Protein AF-A0A7S4RC65-F1 (afdb_monomer_lite)

InterPro domains:
  IPR002048 EF-hand domain [PF13405] (72-98)
  IPR002048 EF-hand domain [PS50222] (68-103)
  IPR011992 EF-hand domain pair [SSF47473] (71-143)
  IPR018247 EF-Hand 1, calcium-binding site [PS00018] (81-93)

Secondary structure (DSSP, 8-state):
---SHHHHHHHHHHHT-TTHHHHHHHHHHHHHHHHHHHHHHHHHHHHHHHHHHHHHHHHHHHHHHHHHHHHHHHHHHHHH-SS-SSEE-HHHHHHHHHSHHHHHHHHHTT--TT-HHHHHHHHTTT---TT-EEHHHHHHHH--

Structure (mmCIF, N/CA/C/O backbone):
data_AF-A0A7S4RC65-F1
#
_entry.id   AF-A0A7S4RC65-F1
#
loop_
_atom_site.group_PDB
_atom_site.id
_atom_site.type_symbol
_atom_site.label_atom_id
_atom_site.label_alt_id
_atom_site.label_comp_id
_atom_site.label_asym_id
_atom_site.label_entity_id
_atom_site.label_seq_id
_atom_site.pdbx_PDB_ins_code
_atom_site.Cartn_x
_atom_site.Cartn_y
_atom_site.Cartn_z
_atom_site.occupancy
_atom_site.B_iso_or_equiv
_atom_site.auth_seq_id
_atom_site.auth_comp_id
_atom_site.auth_asym_id
_atom_site.auth_atom_id
_atom_site.pdbx_PDB_model_num
ATOM 1 N N . PHE A 1 1 ? 13.579 -4.948 -39.190 1.00 48.66 1 PHE A N 1
ATOM 2 C CA . PHE A 1 1 ? 13.754 -3.507 -39.467 1.00 48.66 1 PHE A CA 1
ATOM 3 C C . PHE A 1 1 ? 15.196 -3.076 -39.169 1.00 48.66 1 PHE A C 1
ATOM 5 O O . PHE A 1 1 ? 15.457 -2.406 -38.183 1.00 48.66 1 PHE A O 1
ATOM 12 N N . SER A 1 2 ? 16.168 -3.457 -40.002 1.00 56.56 2 SER A N 1
ATOM 13 C CA . SER A 1 2 ? 17.473 -2.779 -40.042 1.00 56.56 2 SER A CA 1
ATOM 14 C C . SER A 1 2 ? 17.327 -1.660 -41.071 1.00 56.56 2 SER A C 1
ATOM 16 O O . SER A 1 2 ? 17.311 -1.954 -42.262 1.00 56.56 2 SER A O 1
ATOM 18 N N . GLY A 1 3 ? 17.066 -0.428 -40.626 1.00 64.88 3 GLY A N 1
ATOM 19 C CA . GLY A 1 3 ? 16.582 0.698 -41.444 1.00 64.88 3 GLY A CA 1
ATOM 20 C C . GLY A 1 3 ? 17.500 1.161 -42.582 1.00 64.88 3 GLY A C 1
ATOM 21 O O . GLY A 1 3 ? 18.020 2.266 -42.531 1.00 64.88 3 GLY A O 1
ATOM 22 N N . GLY A 1 4 ? 17.734 0.324 -43.596 1.00 78.56 4 GLY A N 1
ATOM 23 C CA . GLY A 1 4 ? 18.455 0.628 -44.839 1.00 78.56 4 GLY A CA 1
ATOM 24 C C . GLY A 1 4 ? 19.942 0.972 -44.698 1.00 78.56 4 GLY A C 1
ATOM 25 O O . GLY A 1 4 ? 20.654 0.952 -45.698 1.00 78.56 4 GLY A O 1
ATOM 26 N N . TRP A 1 5 ? 20.430 1.239 -43.483 1.00 81.31 5 TRP A N 1
ATOM 27 C CA . TRP A 1 5 ? 21.792 1.693 -43.197 1.00 81.31 5 TRP A CA 1
ATOM 28 C C . TRP A 1 5 ? 22.910 0.821 -43.802 1.00 81.31 5 TRP A C 1
ATOM 30 O O . TRP A 1 5 ? 23.890 1.412 -44.257 1.00 81.31 5 TRP A O 1
ATOM 40 N N . PRO A 1 6 ? 22.788 -0.523 -43.932 1.00 83.75 6 PRO A N 1
ATOM 41 C CA . PRO A 1 6 ? 23.840 -1.326 -44.555 1.00 83.75 6 PRO A CA 1
ATOM 42 C C . PRO A 1 6 ? 24.043 -0.999 -46.038 1.00 83.75 6 PRO A C 1
ATOM 44 O O . PRO A 1 6 ? 25.155 -1.118 -46.536 1.00 83.75 6 PRO A O 1
ATOM 47 N N . ASN A 1 7 ? 22.997 -0.551 -46.742 1.00 83.69 7 ASN A N 1
ATOM 48 C CA . ASN A 1 7 ? 23.097 -0.183 -48.157 1.00 83.69 7 ASN A CA 1
ATOM 49 C C . ASN A 1 7 ? 23.876 1.128 -48.346 1.00 83.69 7 ASN A C 1
ATOM 51 O O . ASN A 1 7 ? 24.624 1.264 -49.311 1.00 83.69 7 ASN A O 1
ATOM 55 N N . TYR A 1 8 ? 23.733 2.070 -47.410 1.00 82.75 8 TYR A N 1
ATOM 56 C CA . TYR A 1 8 ? 24.483 3.328 -47.411 1.00 82.75 8 TYR A CA 1
ATOM 57 C C . TYR A 1 8 ? 25.926 3.123 -46.940 1.00 82.75 8 TYR A C 1
ATOM 59 O O . TYR A 1 8 ? 26.856 3.631 -47.561 1.00 82.75 8 TYR A O 1
ATOM 67 N N . ALA A 1 9 ? 26.120 2.326 -45.885 1.00 84.56 9 ALA A N 1
ATOM 68 C CA . ALA A 1 9 ? 27.444 2.008 -45.361 1.00 84.56 9 ALA A CA 1
ATOM 69 C C . ALA A 1 9 ? 28.288 1.227 -46.381 1.00 84.56 9 ALA A C 1
ATOM 71 O O . ALA A 1 9 ? 29.454 1.557 -46.575 1.00 84.56 9 ALA A O 1
ATOM 72 N N . ARG A 1 10 ? 27.698 0.245 -47.082 1.00 83.06 10 ARG A N 1
ATOM 73 C CA . ARG A 1 10 ? 28.402 -0.565 -48.089 1.00 83.06 10 ARG A CA 1
ATOM 74 C C . ARG A 1 10 ? 28.996 0.293 -49.207 1.00 83.06 10 ARG A C 1
ATOM 76 O O . ARG A 1 10 ? 30.176 0.154 -49.496 1.00 83.06 10 ARG A O 1
ATOM 83 N N . ARG A 1 11 ? 28.220 1.232 -49.759 1.00 83.62 11 ARG A N 1
ATOM 84 C CA . ARG A 1 11 ? 28.698 2.150 -50.807 1.00 83.62 11 ARG A CA 1
ATOM 85 C C . ARG A 1 11 ? 29.874 3.009 -50.347 1.00 83.62 11 ARG A C 1
ATOM 87 O O . ARG A 1 11 ? 30.864 3.094 -51.056 1.00 83.62 11 ARG A O 1
ATOM 94 N N . LEU A 1 12 ? 29.816 3.592 -49.146 1.00 82.50 12 LEU A N 1
ATOM 95 C CA . LEU A 1 12 ? 30.941 4.383 -48.621 1.00 82.50 12 LEU A CA 1
ATOM 96 C C . LEU A 1 12 ? 32.200 3.540 -48.369 1.00 82.50 12 LEU A C 1
ATOM 98 O O . LEU A 1 12 ? 33.315 4.014 -48.577 1.00 82.50 12 LEU A O 1
ATOM 102 N N . VAL A 1 13 ? 32.034 2.306 -47.897 1.00 86.75 13 VAL A N 1
ATOM 103 C CA . VAL A 1 13 ? 33.157 1.412 -47.584 1.00 86.75 13 VAL A CA 1
ATOM 104 C C . VAL A 1 13 ? 33.828 0.892 -48.858 1.00 86.75 13 VAL A C 1
ATOM 106 O O . VAL A 1 13 ? 35.055 0.825 -48.903 1.00 86.75 13 VAL A O 1
ATOM 109 N N . GLU A 1 14 ? 33.044 0.551 -49.882 1.00 85.38 14 GLU A N 1
ATOM 110 C CA . GLU A 1 14 ? 33.537 -0.010 -51.146 1.00 85.38 14 GLU A CA 1
ATOM 111 C C . GLU A 1 14 ? 34.042 1.067 -52.121 1.00 85.38 14 GLU A C 1
ATOM 1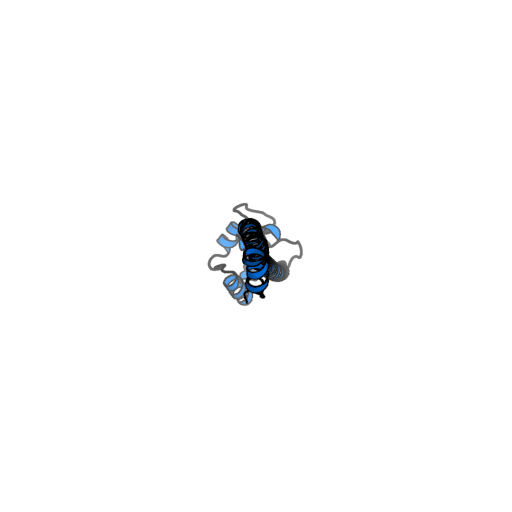13 O O . GLU A 1 14 ? 35.054 0.850 -52.782 1.00 85.38 14 GLU A O 1
ATOM 118 N N . GLU A 1 15 ? 33.379 2.228 -52.202 1.00 86.62 15 GLU A N 1
ATOM 119 C CA . GLU A 1 15 ? 33.693 3.267 -53.198 1.00 86.62 15 GLU A CA 1
ATOM 120 C C . GLU A 1 15 ? 34.649 4.360 -52.678 1.00 86.62 15 GLU A C 1
ATOM 122 O O . GLU A 1 15 ? 35.253 5.062 -53.488 1.00 86.62 15 GLU A O 1
ATOM 127 N N . VAL A 1 16 ? 34.813 4.524 -51.354 1.00 88.88 16 VAL A N 1
ATOM 128 C CA . VAL A 1 16 ? 35.644 5.602 -50.769 1.00 88.88 16 VAL A CA 1
ATOM 129 C C . VAL A 1 16 ? 36.837 5.063 -49.985 1.00 88.88 16 VAL A C 1
ATOM 131 O O . VAL A 1 16 ? 37.982 5.346 -50.334 1.00 88.88 16 VAL A O 1
ATOM 134 N N . SER A 1 17 ? 36.601 4.345 -48.882 1.00 88.94 17 SER A N 1
ATOM 135 C CA . SER A 1 17 ? 37.683 3.792 -48.059 1.00 88.94 17 SER A CA 1
ATOM 136 C C . SER A 1 17 ? 37.182 2.734 -47.065 1.00 88.94 17 SER A C 1
ATOM 138 O O . SER A 1 17 ? 36.228 2.997 -46.323 1.00 88.94 17 SER A O 1
ATOM 140 N N . PRO A 1 18 ? 37.883 1.593 -46.923 1.00 87.44 18 PRO A N 1
ATOM 141 C CA . PRO A 1 18 ? 37.550 0.562 -45.939 1.00 87.44 18 PRO A CA 1
ATOM 142 C C . PRO A 1 18 ? 37.537 1.042 -44.479 1.00 87.44 18 PRO A C 1
ATOM 144 O O . PRO A 1 18 ? 36.842 0.463 -43.643 1.00 87.44 18 PRO A O 1
ATOM 147 N N . TRP A 1 19 ? 38.260 2.121 -44.153 1.00 88.75 19 TRP A N 1
ATOM 148 C CA . TRP A 1 19 ? 38.336 2.675 -42.794 1.00 88.75 19 TRP A CA 1
ATOM 149 C C . TRP A 1 19 ? 36.985 3.162 -42.252 1.00 88.75 19 TRP A C 1
ATOM 151 O O . TRP A 1 19 ? 36.762 3.130 -41.040 1.00 88.75 19 TRP A O 1
ATOM 161 N N . PHE A 1 20 ? 36.043 3.530 -43.128 1.00 86.56 20 PHE A N 1
ATOM 162 C CA . PHE A 1 20 ? 34.684 3.896 -42.720 1.00 86.56 20 PHE A CA 1
ATOM 163 C C . PHE A 1 20 ? 33.914 2.731 -42.081 1.00 86.56 20 PHE A C 1
ATOM 165 O O . PHE A 1 20 ? 32.973 2.970 -41.325 1.00 86.56 20 PHE A O 1
ATOM 172 N N . CYS A 1 21 ? 34.332 1.479 -42.300 1.00 86.25 21 CYS A N 1
ATOM 173 C CA . CYS A 1 21 ? 33.731 0.312 -41.656 1.00 86.25 21 CYS A CA 1
ATOM 174 C C . CYS A 1 21 ? 33.812 0.411 -40.124 1.00 86.25 21 CYS A C 1
ATOM 176 O O . CYS A 1 21 ? 32.810 0.226 -39.437 1.00 86.25 21 CYS A O 1
ATOM 178 N N . ILE A 1 22 ? 34.976 0.802 -39.590 1.00 89.38 22 ILE A N 1
ATOM 179 C CA . ILE A 1 22 ? 35.188 0.952 -38.142 1.00 89.38 22 ILE A CA 1
ATOM 180 C C . ILE A 1 22 ? 34.259 2.029 -37.573 1.00 89.38 22 ILE A C 1
ATOM 182 O O . ILE A 1 22 ? 33.630 1.815 -36.537 1.00 89.38 22 ILE A O 1
ATOM 186 N N . PHE A 1 23 ? 34.122 3.158 -38.276 1.00 88.69 23 PHE A N 1
ATOM 187 C CA . PHE A 1 23 ? 33.214 4.238 -37.891 1.00 88.69 23 PHE A CA 1
ATOM 188 C C . PHE A 1 23 ? 31.757 3.759 -37.813 1.00 88.69 23 PHE A C 1
ATOM 190 O O . PHE A 1 23 ? 31.099 3.967 -36.794 1.00 88.69 23 PHE A O 1
ATOM 197 N N . PHE A 1 24 ? 31.259 3.072 -38.849 1.00 86.75 24 PHE A N 1
ATOM 198 C CA . PHE A 1 24 ? 29.882 2.573 -38.868 1.00 86.75 24 PHE A CA 1
ATOM 199 C C . PHE A 1 24 ? 29.635 1.485 -37.822 1.00 86.75 24 PHE A C 1
ATOM 201 O O . PHE A 1 24 ? 28.581 1.492 -37.192 1.00 86.75 24 PHE A O 1
ATOM 208 N N . VAL A 1 25 ? 30.592 0.585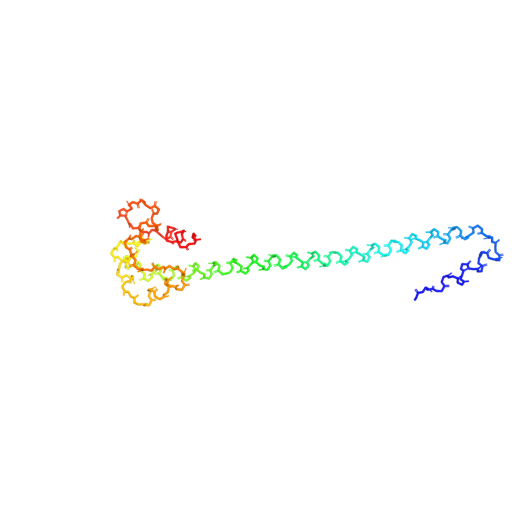 -37.584 1.00 89.88 25 VAL A N 1
ATOM 209 C CA . VAL A 1 25 ? 30.473 -0.444 -36.540 1.00 89.88 25 VAL A CA 1
ATOM 210 C C . VAL A 1 25 ? 30.372 0.193 -35.155 1.00 89.88 25 VAL A C 1
ATOM 212 O O . VAL A 1 25 ? 29.470 -0.158 -34.392 1.00 89.88 25 VAL A O 1
ATOM 215 N N . LEU A 1 26 ? 31.239 1.159 -34.838 1.00 93.12 26 LEU A N 1
ATOM 216 C CA . LEU A 1 26 ? 31.176 1.895 -33.572 1.00 93.12 26 LEU A CA 1
ATOM 217 C C . LEU A 1 26 ? 29.856 2.652 -33.430 1.00 93.12 26 LEU A C 1
ATOM 219 O O . LEU A 1 26 ? 29.179 2.516 -32.413 1.00 93.12 26 LEU A O 1
ATOM 223 N N . TYR A 1 27 ? 29.465 3.398 -34.464 1.00 90.06 27 TYR A N 1
ATOM 224 C CA . TYR A 1 27 ? 28.217 4.153 -34.484 1.00 90.06 27 TYR A CA 1
ATOM 225 C C . TYR A 1 27 ? 27.002 3.251 -34.243 1.00 90.06 27 TYR A C 1
ATOM 227 O O . TYR A 1 27 ? 26.216 3.501 -33.332 1.00 90.06 27 TYR A O 1
ATOM 235 N N . VAL A 1 28 ? 26.866 2.166 -35.010 1.00 90.25 28 VAL A N 1
ATOM 236 C CA . VAL A 1 28 ? 25.725 1.248 -34.906 1.00 90.25 28 VAL A CA 1
ATOM 237 C C . VAL A 1 28 ? 25.697 0.564 -33.545 1.00 90.25 28 VAL A C 1
ATOM 239 O O . VAL A 1 28 ? 24.636 0.484 -32.930 1.00 90.25 28 VAL A O 1
ATOM 242 N N . THR A 1 29 ? 26.849 0.117 -33.042 1.00 92.00 29 THR A N 1
ATOM 243 C CA . THR A 1 29 ? 26.929 -0.539 -31.731 1.00 92.00 29 THR A CA 1
ATOM 244 C C . THR A 1 29 ? 26.515 0.419 -30.619 1.00 92.00 29 THR A C 1
ATOM 246 O O . THR A 1 29 ? 25.686 0.060 -29.786 1.00 92.00 29 THR A O 1
ATOM 249 N N . LEU A 1 30 ? 27.022 1.655 -30.630 1.00 93.94 30 LEU A N 1
ATOM 250 C CA . LEU A 1 30 ? 26.679 2.667 -29.629 1.00 93.94 30 LEU A CA 1
ATOM 251 C C . LEU A 1 30 ? 25.208 3.080 -29.697 1.00 93.94 30 LEU A C 1
ATOM 253 O O . LEU A 1 30 ? 24.562 3.188 -28.655 1.00 93.94 30 LEU A O 1
ATOM 257 N N . VAL A 1 31 ? 24.663 3.282 -30.900 1.00 92.44 31 VAL A N 1
ATOM 258 C CA . VAL A 1 31 ? 23.258 3.671 -31.084 1.00 92.44 31 VAL A CA 1
ATOM 259 C C . VAL A 1 31 ? 22.325 2.545 -30.654 1.00 92.44 31 VAL A C 1
ATOM 261 O O . VAL A 1 31 ? 21.415 2.789 -29.867 1.00 92.44 31 VAL A O 1
ATOM 264 N N . ILE A 1 32 ? 22.559 1.308 -31.102 1.00 91.88 32 ILE A N 1
ATOM 265 C CA . ILE A 1 32 ? 21.721 0.164 -30.718 1.00 91.88 32 ILE A CA 1
ATOM 266 C C . ILE A 1 32 ? 21.821 -0.086 -29.213 1.00 91.88 32 ILE A C 1
ATOM 268 O O . ILE A 1 32 ? 20.793 -0.240 -28.559 1.00 91.88 32 ILE A O 1
ATOM 272 N N . PHE A 1 33 ? 23.031 -0.078 -28.646 1.00 93.19 33 PHE A N 1
ATOM 273 C CA . PHE A 1 33 ? 23.220 -0.260 -27.208 1.00 93.19 33 PHE A CA 1
ATOM 274 C C . PHE A 1 33 ? 22.481 0.814 -26.403 1.00 93.19 33 PHE A C 1
ATOM 276 O O . PHE A 1 33 ? 21.742 0.485 -25.476 1.00 93.19 33 PHE A O 1
ATOM 283 N N . THR A 1 34 ? 22.621 2.085 -26.789 1.00 95.62 34 THR A N 1
ATOM 284 C CA . THR A 1 34 ? 21.925 3.206 -26.140 1.00 95.62 34 THR A CA 1
ATOM 285 C C . THR A 1 34 ? 20.408 3.063 -26.251 1.00 95.62 34 THR A C 1
ATOM 287 O O . THR A 1 34 ? 19.714 3.180 -25.244 1.00 95.62 34 THR A O 1
ATOM 290 N N . LEU A 1 35 ? 19.880 2.745 -27.437 1.00 94.94 35 LEU A N 1
ATOM 291 C CA . LEU A 1 35 ? 18.440 2.562 -27.640 1.00 94.94 35 LEU A CA 1
ATOM 292 C C . LEU A 1 35 ? 17.883 1.415 -26.790 1.00 94.94 35 LEU A C 1
ATOM 294 O O . LEU A 1 35 ? 16.872 1.597 -26.115 1.00 94.94 35 LEU A O 1
ATOM 298 N N . VAL A 1 36 ? 18.557 0.262 -26.760 1.00 94.56 36 VAL A N 1
ATOM 299 C CA . VAL A 1 36 ? 18.142 -0.882 -25.931 1.00 94.56 36 VAL A CA 1
ATOM 300 C C . VAL A 1 36 ? 18.161 -0.514 -24.448 1.00 94.56 36 VAL A C 1
ATOM 302 O O . VAL A 1 36 ? 17.223 -0.848 -23.728 1.00 94.56 36 VAL A O 1
ATOM 305 N N . ARG A 1 37 ? 19.186 0.211 -23.982 1.00 95.06 37 ARG A N 1
ATOM 306 C CA . ARG A 1 37 ? 19.275 0.667 -22.586 1.00 95.06 37 ARG A CA 1
ATOM 307 C C . ARG A 1 37 ? 18.153 1.630 -22.212 1.00 95.06 37 ARG A C 1
ATOM 309 O O . ARG A 1 37 ? 17.600 1.486 -21.127 1.00 95.06 37 ARG A O 1
ATOM 316 N N . ILE A 1 38 ? 17.800 2.565 -23.094 1.00 95.94 38 ILE A N 1
ATOM 317 C CA . ILE A 1 38 ? 16.683 3.495 -22.874 1.00 95.94 38 ILE A CA 1
ATOM 318 C C . ILE A 1 38 ? 15.363 2.726 -22.780 1.00 95.94 38 ILE A C 1
ATOM 320 O O . ILE A 1 38 ? 14.607 2.931 -21.835 1.00 95.94 38 ILE A O 1
ATOM 324 N N . ILE A 1 39 ? 15.109 1.810 -23.718 1.00 95.50 39 ILE A N 1
ATOM 325 C CA . ILE A 1 39 ? 13.892 0.988 -23.718 1.00 95.50 39 ILE A CA 1
ATOM 326 C C . ILE A 1 39 ? 13.814 0.154 -22.434 1.00 95.50 39 ILE A C 1
ATOM 328 O O . ILE A 1 39 ? 12.795 0.162 -21.752 1.00 95.50 39 ILE A O 1
ATOM 332 N N . TYR A 1 40 ? 14.905 -0.515 -22.059 1.00 95.75 40 TYR A N 1
ATOM 333 C CA . TYR A 1 40 ? 14.978 -1.302 -20.828 1.00 95.75 40 TYR A CA 1
ATOM 334 C C . TYR A 1 40 ? 14.716 -0.451 -19.577 1.00 95.75 40 TYR A C 1
ATOM 336 O O . TYR A 1 40 ? 13.959 -0.861 -18.701 1.00 95.75 40 TYR A O 1
ATOM 344 N N . ALA A 1 41 ? 15.288 0.755 -19.509 1.00 94.62 41 ALA A N 1
ATOM 345 C CA . ALA A 1 41 ? 15.058 1.679 -18.403 1.00 94.62 41 ALA A CA 1
ATOM 346 C C . ALA A 1 41 ? 13.587 2.122 -18.301 1.00 94.62 41 ALA A C 1
ATOM 348 O O . ALA A 1 41 ? 13.067 2.214 -17.190 1.00 94.62 41 ALA A O 1
ATOM 349 N N . LEU A 1 42 ? 12.907 2.350 -19.432 1.00 94.25 42 LEU A N 1
ATOM 350 C CA . LEU A 1 42 ? 11.471 2.652 -19.453 1.00 94.25 42 LEU A CA 1
ATOM 351 C C . LEU A 1 42 ? 10.647 1.478 -18.915 1.00 94.25 42 LEU A C 1
ATOM 353 O O . LEU A 1 42 ? 9.841 1.673 -18.012 1.00 94.25 42 LEU A O 1
ATOM 357 N N . PHE A 1 43 ? 10.919 0.254 -19.372 1.00 94.69 43 PHE A N 1
ATOM 358 C CA . PHE A 1 43 ? 10.218 -0.933 -18.873 1.00 94.69 43 PHE A CA 1
ATOM 359 C C . PHE A 1 43 ? 10.421 -1.158 -17.373 1.00 94.69 43 PHE A C 1
ATOM 361 O O . PHE A 1 43 ? 9.467 -1.480 -16.665 1.00 94.69 43 PHE A O 1
ATOM 368 N N . ILE A 1 44 ? 11.643 -0.971 -16.865 1.00 94.44 44 ILE A N 1
ATOM 369 C CA . ILE A 1 44 ? 11.904 -1.068 -15.423 1.00 94.44 44 ILE A CA 1
ATOM 370 C C . ILE A 1 44 ? 11.140 0.006 -14.667 1.00 94.44 44 ILE A C 1
ATOM 372 O O . ILE A 1 44 ? 10.556 -0.297 -13.632 1.00 94.44 44 ILE A O 1
ATOM 376 N N . ARG A 1 45 ? 11.148 1.249 -15.158 1.00 90.75 45 ARG A N 1
ATOM 377 C CA . ARG A 1 45 ? 10.426 2.347 -14.517 1.00 90.75 45 ARG A CA 1
ATOM 378 C C . ARG A 1 45 ? 8.940 2.021 -14.403 1.00 90.75 45 ARG A C 1
ATOM 380 O O . ARG A 1 45 ? 8.399 2.150 -13.310 1.00 90.75 45 ARG A O 1
ATOM 387 N N . ASP A 1 46 ? 8.319 1.559 -15.483 1.00 90.00 46 ASP A N 1
ATOM 388 C CA . ASP A 1 46 ? 6.899 1.198 -15.493 1.00 90.00 46 ASP A CA 1
ATOM 389 C C . ASP A 1 46 ? 6.618 0.022 -14.546 1.00 90.00 46 ASP A C 1
ATOM 391 O O . ASP A 1 46 ? 5.672 0.065 -13.763 1.00 90.00 46 ASP A O 1
ATOM 395 N N . THR A 1 47 ? 7.490 -0.992 -14.541 1.00 90.50 47 THR A N 1
ATOM 396 C CA . THR A 1 47 ? 7.380 -2.152 -13.636 1.00 90.50 47 THR A CA 1
ATOM 397 C C . THR A 1 47 ? 7.504 -1.741 -12.166 1.00 90.50 47 THR A C 1
ATOM 399 O O . THR A 1 47 ? 6.725 -2.185 -11.327 1.00 90.50 47 THR A O 1
ATOM 402 N N . MET A 1 48 ? 8.465 -0.874 -11.838 1.00 89.31 48 MET A N 1
ATOM 403 C CA . MET A 1 48 ? 8.658 -0.357 -10.481 1.00 89.31 48 MET A CA 1
ATOM 404 C C . MET A 1 48 ? 7.508 0.554 -10.052 1.00 89.31 48 MET A C 1
ATOM 406 O O . MET A 1 48 ? 7.095 0.502 -8.899 1.00 89.31 48 MET A O 1
ATOM 410 N N . GLN A 1 49 ? 6.965 1.362 -10.966 1.00 90.00 49 GLN A N 1
ATOM 411 C CA . GLN A 1 49 ? 5.816 2.218 -10.684 1.00 90.00 49 GLN A CA 1
ATOM 412 C C . GLN A 1 49 ? 4.548 1.398 -10.427 1.00 90.00 49 GLN A C 1
ATOM 414 O O . GLN A 1 49 ? 3.814 1.716 -9.495 1.00 90.00 49 GLN A O 1
ATOM 419 N N . ALA A 1 50 ? 4.307 0.336 -11.201 1.00 85.50 50 ALA A N 1
ATOM 420 C CA . ALA A 1 50 ? 3.206 -0.590 -10.947 1.00 85.50 50 ALA A CA 1
ATOM 421 C C . ALA A 1 50 ? 3.351 -1.256 -9.568 1.00 85.50 50 ALA A C 1
ATOM 423 O O . ALA A 1 50 ? 2.440 -1.169 -8.753 1.00 85.50 50 ALA A O 1
ATOM 424 N N . ALA A 1 51 ? 4.536 -1.794 -9.255 1.00 82.44 51 ALA A N 1
ATOM 425 C CA . ALA A 1 51 ? 4.802 -2.403 -7.951 1.00 82.44 51 ALA A CA 1
ATOM 426 C C . ALA A 1 51 ? 4.648 -1.412 -6.777 1.00 82.44 51 ALA A C 1
ATOM 428 O O . ALA A 1 51 ? 4.158 -1.779 -5.710 1.00 82.44 51 ALA A O 1
ATOM 429 N N . ALA A 1 52 ? 5.049 -0.149 -6.961 1.00 84.56 52 ALA A N 1
ATOM 430 C CA . ALA A 1 52 ? 4.863 0.896 -5.956 1.00 84.56 52 ALA A CA 1
ATOM 431 C C . ALA A 1 52 ? 3.380 1.250 -5.758 1.00 84.56 52 ALA A C 1
ATOM 433 O O . ALA A 1 52 ? 2.949 1.443 -4.622 1.00 84.56 52 ALA A O 1
ATOM 434 N N . CYS A 1 53 ? 2.602 1.302 -6.843 1.00 86.12 53 CYS A N 1
ATOM 435 C CA . CYS A 1 53 ? 1.164 1.551 -6.784 1.00 86.12 53 CYS A CA 1
ATOM 436 C C . CYS A 1 53 ? 0.433 0.426 -6.040 1.00 86.12 53 CYS A C 1
ATOM 438 O O . CYS A 1 53 ? -0.397 0.720 -5.183 1.00 86.12 53 CYS A O 1
ATOM 440 N N . ASP A 1 54 ? 0.798 -0.834 -6.292 1.00 86.19 54 ASP A N 1
ATOM 441 C CA . ASP A 1 54 ? 0.237 -1.990 -5.585 1.00 86.19 54 ASP A CA 1
ATOM 442 C C . ASP A 1 54 ? 0.530 -1.919 -4.077 1.00 86.19 54 ASP A C 1
ATOM 444 O O . ASP A 1 54 ? -0.356 -2.134 -3.249 1.00 86.19 54 ASP A O 1
ATOM 448 N N . ALA A 1 55 ? 1.761 -1.553 -3.701 1.00 84.00 55 ALA A N 1
ATOM 449 C CA . ALA A 1 55 ? 2.138 -1.383 -2.299 1.00 84.00 55 ALA A CA 1
ATOM 450 C C . ALA A 1 55 ? 1.350 -0.250 -1.616 1.00 84.00 55 ALA A C 1
ATOM 452 O O . ALA A 1 55 ? 0.869 -0.415 -0.494 1.00 84.00 55 ALA A O 1
ATOM 453 N N . GLU A 1 56 ? 1.182 0.892 -2.288 1.00 86.94 56 GLU A N 1
ATOM 454 C CA . GLU A 1 56 ? 0.393 2.013 -1.769 1.00 86.94 56 GLU A CA 1
ATOM 455 C C . GLU A 1 56 ? -1.095 1.651 -1.651 1.00 86.94 56 GLU A C 1
ATOM 457 O O . GLU A 1 56 ? -1.743 1.984 -0.653 1.00 86.94 56 GLU A O 1
ATOM 462 N N . GLN A 1 57 ? -1.632 0.923 -2.633 1.00 85.31 57 GLN A N 1
ATOM 463 C CA . GLN A 1 57 ? -3.011 0.452 -2.614 1.00 85.31 57 GLN A CA 1
ATOM 464 C C . GLN A 1 57 ? -3.254 -0.492 -1.433 1.00 85.31 57 GLN A C 1
ATOM 466 O O . GLN A 1 57 ? -4.219 -0.286 -0.699 1.00 85.31 57 GLN A O 1
ATOM 471 N N . LEU A 1 58 ? -2.354 -1.447 -1.179 1.00 87.19 58 LEU A N 1
ATOM 472 C CA . LEU A 1 58 ? -2.451 -2.350 -0.028 1.00 87.19 58 LEU A CA 1
ATOM 473 C C . LEU A 1 58 ? -2.440 -1.596 1.309 1.00 87.19 58 LEU A C 1
ATOM 475 O O . LEU A 1 58 ? -3.255 -1.881 2.189 1.00 87.19 58 LEU A O 1
ATOM 479 N N . VAL A 1 59 ? -1.558 -0.602 1.469 1.00 89.06 59 VAL A N 1
ATOM 480 C CA . VAL A 1 59 ? -1.525 0.238 2.681 1.00 89.06 59 VAL A CA 1
ATOM 481 C C . VAL A 1 59 ? -2.839 1.005 2.843 1.00 89.06 59 VAL A C 1
ATOM 483 O O . VAL A 1 59 ? -3.385 1.082 3.946 1.00 89.06 59 VAL A O 1
ATOM 486 N N . ARG A 1 60 ? -3.381 1.553 1.751 1.00 86.62 60 ARG A N 1
ATOM 487 C CA . ARG A 1 60 ? -4.644 2.296 1.768 1.00 86.62 60 ARG A CA 1
ATOM 488 C C . ARG A 1 60 ? -5.842 1.404 2.085 1.00 86.62 60 ARG A C 1
ATOM 490 O O . ARG A 1 60 ? -6.715 1.824 2.842 1.00 86.62 60 ARG A O 1
ATOM 497 N N . GLU A 1 61 ? -5.888 0.198 1.531 1.00 88.06 61 GLU A N 1
ATOM 498 C CA . GLU A 1 61 ? -6.913 -0.804 1.831 1.00 88.06 61 GLU A CA 1
ATOM 499 C C . GLU A 1 61 ? -6.882 -1.176 3.313 1.00 88.06 61 GLU A C 1
ATOM 501 O O . GLU A 1 61 ? -7.905 -1.051 3.985 1.00 88.06 61 GLU A O 1
ATOM 506 N N . LYS A 1 62 ? -5.700 -1.483 3.863 1.00 84.12 62 LYS A N 1
ATOM 507 C CA . LYS A 1 62 ? -5.538 -1.762 5.298 1.00 84.12 62 LYS A CA 1
ATOM 508 C C . LYS A 1 62 ? -5.962 -0.587 6.174 1.00 84.12 62 LYS A C 1
ATOM 510 O O . LYS A 1 62 ? -6.715 -0.774 7.123 1.00 84.12 62 LYS A O 1
ATOM 515 N N . ALA A 1 63 ? -5.563 0.636 5.829 1.00 84.62 63 ALA A N 1
ATOM 516 C CA . ALA A 1 63 ? -5.976 1.827 6.569 1.00 84.62 63 ALA A CA 1
ATOM 517 C C . ALA A 1 63 ? -7.500 2.050 6.527 1.00 84.62 63 ALA A C 1
ATOM 519 O O . ALA A 1 63 ? -8.084 2.509 7.511 1.00 84.62 63 ALA A O 1
ATOM 520 N N . ASN A 1 64 ? -8.158 1.736 5.408 1.00 87.12 64 ASN A N 1
ATOM 521 C CA . ASN A 1 64 ? -9.612 1.824 5.284 1.00 87.12 64 ASN A CA 1
ATOM 522 C C . ASN A 1 64 ? -10.323 0.728 6.089 1.00 87.12 64 ASN A C 1
ATOM 524 O O . ASN A 1 64 ? -11.316 1.033 6.749 1.00 87.12 64 ASN A O 1
ATOM 528 N N . GLU A 1 65 ? -9.811 -0.507 6.077 1.00 84.81 65 GLU A N 1
ATOM 529 C CA . GLU A 1 65 ? -10.301 -1.606 6.920 1.00 84.81 65 GLU A CA 1
ATOM 530 C C . GLU A 1 65 ? -10.224 -1.226 8.402 1.00 84.81 65 GLU A C 1
ATOM 532 O O . GLU A 1 65 ? -11.236 -1.292 9.101 1.00 84.81 65 GLU A O 1
ATOM 537 N N . THR A 1 66 ? -9.068 -0.734 8.864 1.00 81.69 66 THR A N 1
ATOM 538 C CA . THR A 1 66 ? -8.895 -0.277 10.249 1.00 81.69 66 THR A CA 1
ATOM 539 C C 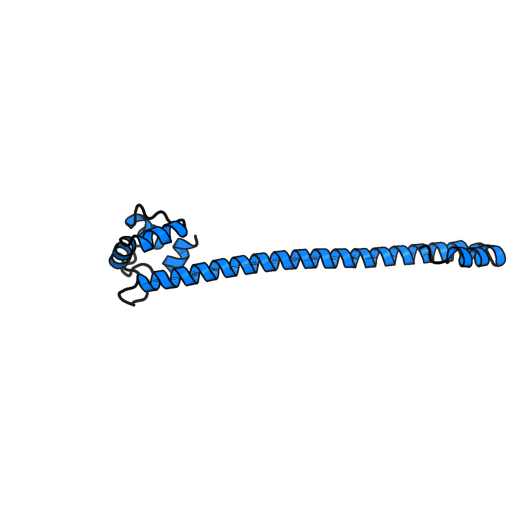. THR A 1 66 ? -9.854 0.862 10.579 1.00 81.69 66 THR A C 1
ATOM 541 O O . THR A 1 66 ? -10.531 0.799 11.596 1.00 81.69 66 THR A O 1
ATOM 544 N N . LYS A 1 67 ? -10.000 1.875 9.712 1.00 85.56 67 LYS A N 1
ATOM 545 C CA . LYS A 1 67 ? -10.952 2.979 9.942 1.00 85.56 67 LYS A CA 1
ATOM 546 C C . LYS A 1 67 ? -12.401 2.504 10.025 1.00 85.56 67 LYS A C 1
ATOM 548 O O . LYS A 1 67 ? -13.143 2.982 10.881 1.00 85.56 67 LYS A O 1
ATOM 553 N N . ALA A 1 68 ? -12.812 1.587 9.150 1.00 84.75 68 ALA A N 1
ATOM 554 C CA . ALA A 1 68 ? -14.157 1.022 9.172 1.00 84.75 68 ALA A CA 1
ATOM 555 C C . ALA A 1 68 ? -14.400 0.220 10.458 1.00 84.75 68 ALA A C 1
ATOM 557 O O . ALA A 1 68 ? -15.467 0.339 11.060 1.00 84.75 68 ALA A O 1
ATOM 558 N N . LEU A 1 69 ? -13.396 -0.540 10.906 1.00 82.12 69 LEU A N 1
ATOM 559 C CA . LEU A 1 69 ? -13.413 -1.259 12.175 1.00 82.12 69 LEU A CA 1
ATOM 560 C C . LEU A 1 69 ? -13.523 -0.297 13.365 1.00 82.12 69 LEU A C 1
ATOM 562 O O . LEU A 1 69 ? -14.413 -0.456 14.192 1.00 82.12 69 LEU A O 1
ATOM 566 N N . THR A 1 70 ? -12.686 0.743 13.426 1.00 82.94 70 THR A N 1
ATOM 567 C CA . THR A 1 70 ? -12.723 1.752 14.496 1.00 82.94 70 THR A CA 1
ATOM 568 C C . THR A 1 70 ? -14.060 2.486 14.537 1.00 82.94 70 THR A C 1
ATOM 570 O O . THR A 1 70 ? -14.601 2.702 15.615 1.00 82.94 70 THR A O 1
ATOM 573 N N . GLY A 1 71 ? -14.619 2.855 13.379 1.00 84.31 71 GLY A N 1
ATOM 574 C CA . GLY A 1 71 ? -15.924 3.519 13.308 1.00 84.31 71 GLY A CA 1
ATOM 575 C C . GLY A 1 71 ? -17.043 2.643 13.867 1.00 84.31 71 GLY A C 1
ATOM 576 O O . GLY A 1 71 ? -17.839 3.092 14.684 1.00 84.31 71 GLY A O 1
ATOM 577 N N . ARG A 1 72 ? -17.034 1.362 13.504 1.00 81.62 72 ARG A N 1
ATOM 578 C CA . ARG A 1 72 ? -17.940 0.358 14.058 1.00 81.62 72 ARG A CA 1
ATOM 579 C C . ARG A 1 72 ? -17.763 0.210 15.573 1.00 81.62 72 ARG A C 1
ATOM 581 O O . ARG A 1 72 ? -18.746 0.253 16.306 1.00 81.62 72 ARG A O 1
ATOM 588 N N . LEU A 1 73 ? -16.527 0.051 16.055 1.00 81.19 73 LEU A N 1
ATOM 589 C CA . LEU A 1 73 ? -16.236 -0.063 17.491 1.00 81.19 73 LEU A CA 1
ATOM 590 C C . LEU A 1 73 ? -16.723 1.167 18.262 1.00 81.19 73 LEU A C 1
ATOM 592 O O . LEU A 1 73 ? -17.220 1.036 19.374 1.00 81.19 73 LEU A O 1
ATOM 596 N N . ARG A 1 74 ? -16.629 2.354 17.654 1.00 85.00 74 ARG A N 1
ATOM 597 C CA . ARG A 1 74 ? -17.093 3.616 18.237 1.00 85.00 74 ARG A CA 1
ATOM 598 C C . ARG A 1 74 ? -18.604 3.643 18.414 1.00 85.00 74 ARG A C 1
ATOM 600 O O . ARG A 1 74 ? -19.078 4.151 19.425 1.00 85.00 74 ARG A O 1
ATOM 607 N N . GLU A 1 75 ? -19.349 3.117 17.446 1.00 83.88 75 GLU A N 1
ATOM 608 C CA . GLU A 1 75 ? -20.803 2.981 17.552 1.00 83.88 75 GLU A CA 1
ATOM 609 C C . GLU A 1 75 ? -21.183 2.033 18.690 1.00 83.88 75 GLU A C 1
ATOM 611 O O . GLU A 1 75 ? -22.032 2.392 19.500 1.00 83.88 75 GLU A O 1
ATOM 616 N N . LEU A 1 76 ? -20.503 0.887 18.807 1.00 79.88 76 LEU A N 1
ATOM 617 C CA . LEU A 1 76 ? -20.756 -0.069 19.886 1.00 79.88 76 LEU A CA 1
ATOM 618 C C . LEU A 1 76 ? -20.405 0.508 21.257 1.00 79.88 76 LEU A C 1
ATOM 620 O O . LEU A 1 76 ? -21.199 0.390 22.182 1.00 79.88 76 LEU A O 1
ATOM 624 N N . PHE A 1 77 ? -19.255 1.173 21.381 1.00 82.94 77 PHE A N 1
ATOM 625 C CA . PHE A 1 77 ? -18.854 1.827 22.627 1.00 82.94 77 PHE A CA 1
ATOM 626 C C . PHE A 1 77 ? -19.896 2.862 23.064 1.00 82.94 77 PHE A C 1
ATOM 628 O O . PHE A 1 77 ? -20.248 2.929 24.232 1.00 82.94 77 PHE A O 1
ATOM 635 N N . ARG A 1 78 ? -20.456 3.623 22.115 1.00 84.06 78 ARG A N 1
ATOM 636 C CA . ARG A 1 78 ? -21.517 4.600 22.398 1.00 84.06 78 ARG A CA 1
ATOM 637 C C . ARG A 1 78 ? -22.869 3.959 22.725 1.00 84.06 78 ARG A C 1
ATOM 639 O O . ARG A 1 78 ? -23.691 4.598 23.365 1.00 84.06 78 ARG A O 1
ATOM 646 N N . GLU A 1 79 ? -23.145 2.759 22.219 1.00 81.69 79 GLU A N 1
ATOM 647 C CA . GLU A 1 79 ? -24.346 1.988 22.577 1.00 81.69 79 GLU A CA 1
ATOM 648 C C . GLU A 1 79 ? -24.197 1.345 23.969 1.00 81.69 79 GLU A C 1
ATOM 650 O O . GLU A 1 79 ? -25.199 1.130 24.642 1.00 81.69 79 GLU A O 1
ATOM 655 N N . ALA A 1 80 ? -22.961 1.079 24.403 1.00 81.31 80 ALA A N 1
ATOM 656 C CA . ALA A 1 80 ? -22.626 0.502 25.704 1.00 81.31 80 ALA A CA 1
ATOM 657 C C . ALA A 1 80 ? -22.545 1.536 26.834 1.00 81.31 80 ALA A C 1
ATOM 659 O O . ALA A 1 80 ? -23.023 1.269 27.935 1.00 81.31 80 ALA A O 1
ATOM 660 N N . ASP A 1 81 ? -21.967 2.705 26.557 1.00 84.19 81 ASP A N 1
ATOM 661 C CA . ASP A 1 81 ? -21.841 3.813 27.505 1.00 84.19 81 ASP A CA 1
ATOM 662 C C . ASP A 1 81 ? -23.209 4.481 27.708 1.00 84.19 81 ASP A C 1
ATOM 664 O O . ASP A 1 81 ? -23.608 5.403 26.989 1.00 84.19 81 ASP A O 1
ATOM 668 N N . THR A 1 82 ? -23.966 3.956 28.671 1.00 80.94 82 THR A N 1
ATOM 669 C CA . THR A 1 82 ? -25.320 4.423 28.990 1.00 80.94 82 THR A CA 1
ATOM 670 C C . THR A 1 82 ? -25.260 5.648 29.902 1.00 80.94 82 THR A C 1
ATOM 672 O O . THR A 1 82 ? -26.146 6.506 29.857 1.00 80.94 82 THR A O 1
ATOM 675 N N . SER A 1 83 ? -24.206 5.744 30.714 1.00 81.88 83 SER A N 1
ATOM 676 C CA . SER A 1 83 ? -23.926 6.876 31.593 1.00 81.88 83 SER A CA 1
ATOM 677 C C . SER A 1 83 ? -23.478 8.136 30.834 1.00 81.88 83 SER A C 1
ATOM 679 O O . SER A 1 83 ? -23.744 9.254 31.287 1.00 81.88 83 SER A O 1
ATOM 681 N N . GLY A 1 84 ? -22.870 7.968 29.655 1.00 81.62 84 GLY A N 1
ATOM 682 C CA . GLY A 1 84 ? -22.331 9.035 28.815 1.00 81.62 84 GLY A CA 1
ATOM 683 C C . GLY A 1 84 ? -21.053 9.663 29.373 1.00 81.62 84 GLY A C 1
ATOM 684 O O . GLY A 1 84 ? -20.741 10.807 29.023 1.00 81.62 84 GLY A O 1
ATOM 685 N N . ASP A 1 85 ? -20.351 8.971 30.272 1.00 82.94 85 ASP A N 1
ATOM 686 C CA . ASP A 1 85 ? -19.140 9.471 30.924 1.00 82.94 85 ASP A CA 1
ATOM 687 C C . ASP A 1 85 ? -17.858 9.200 30.114 1.00 82.94 85 ASP A C 1
ATOM 689 O O . ASP A 1 85 ? -16.792 9.734 30.441 1.00 82.94 85 ASP A O 1
ATOM 693 N N . GLY A 1 86 ? -17.971 8.462 29.003 1.00 82.38 86 GLY A N 1
ATOM 694 C CA . GLY A 1 86 ? -16.861 8.088 28.136 1.00 82.38 86 GLY A CA 1
ATOM 695 C C . GLY A 1 86 ? -16.082 6.861 28.613 1.00 82.38 86 GLY A C 1
ATOM 696 O O . GLY A 1 86 ? -15.031 6.569 28.028 1.00 82.38 86 GLY A O 1
ATOM 697 N N . PHE A 1 87 ? -16.579 6.153 29.629 1.00 84.62 87 PHE A N 1
ATOM 698 C CA . PHE A 1 87 ? -16.030 4.918 30.175 1.00 84.62 87 PHE A CA 1
ATOM 699 C C . PHE A 1 87 ? -17.091 3.811 30.149 1.00 84.62 87 PHE A C 1
ATOM 701 O O . PHE A 1 87 ? -18.288 4.054 30.226 1.00 84.62 87 PHE A O 1
ATOM 708 N N . LEU A 1 88 ? -16.648 2.560 30.029 1.00 85.62 88 LEU A N 1
ATOM 709 C CA . LEU A 1 88 ? -17.512 1.398 30.215 1.00 85.62 88 LEU A CA 1
ATOM 710 C C . LEU A 1 88 ? -17.285 0.831 31.601 1.00 85.62 88 LEU A C 1
ATOM 712 O O . LEU A 1 88 ? -16.286 0.152 31.861 1.00 85.62 88 LEU A O 1
ATOM 716 N N . SER A 1 89 ? -18.229 1.102 32.496 1.00 84.94 89 SER A N 1
ATOM 717 C CA . SER A 1 89 ? -18.230 0.479 33.810 1.00 84.94 89 SER A CA 1
ATOM 718 C C . SER A 1 89 ? -18.449 -1.032 33.691 1.00 84.94 89 SER A C 1
ATOM 720 O O . SER A 1 89 ? -19.012 -1.548 32.723 1.00 84.94 89 SER A O 1
ATOM 722 N N . ARG A 1 90 ? -18.043 -1.778 34.721 1.00 80.69 90 ARG A N 1
ATOM 723 C CA . ARG A 1 90 ? -18.205 -3.240 34.757 1.00 80.69 90 ARG A CA 1
ATOM 724 C C . ARG A 1 90 ? -19.669 -3.680 34.649 1.00 80.69 90 ARG A C 1
ATOM 726 O O . ARG A 1 90 ? -19.964 -4.728 34.081 1.00 80.69 90 ARG A O 1
ATOM 733 N N . ALA A 1 91 ? -20.582 -2.866 35.179 1.00 82.06 91 ALA A N 1
ATOM 734 C CA . ALA A 1 91 ? -22.017 -3.101 35.090 1.00 82.06 91 ALA A CA 1
ATOM 735 C C . ALA A 1 91 ? -22.533 -2.907 33.656 1.00 82.06 91 ALA A C 1
ATOM 737 O O . ALA A 1 91 ? -23.192 -3.802 33.135 1.00 82.06 91 ALA A O 1
ATOM 738 N N . GLU A 1 92 ? -22.172 -1.798 33.003 1.00 83.56 92 GLU A N 1
ATOM 739 C CA . GLU A 1 92 ? -22.557 -1.513 31.610 1.00 83.56 92 GLU A CA 1
ATOM 740 C C . GLU A 1 92 ? -21.964 -2.533 30.638 1.00 83.56 92 GLU A C 1
ATOM 742 O O . GLU A 1 92 ? -22.637 -2.992 29.716 1.00 83.56 92 GLU A O 1
ATOM 747 N N . PHE A 1 93 ? -20.721 -2.954 30.878 1.00 80.56 93 PHE A N 1
ATOM 748 C CA . PHE A 1 93 ? -20.065 -3.982 30.084 1.00 80.56 93 PHE A CA 1
ATOM 749 C C . PHE A 1 93 ? -20.777 -5.338 30.198 1.00 80.56 93 PHE A C 1
ATOM 751 O O . PHE A 1 93 ? -21.073 -5.977 29.187 1.00 80.56 93 PHE A O 1
ATOM 758 N N . ASN A 1 94 ? -21.133 -5.765 31.412 1.00 79.94 94 ASN A N 1
ATOM 759 C CA . ASN A 1 94 ? -21.876 -7.010 31.614 1.00 79.94 94 ASN A CA 1
ATOM 760 C C . ASN A 1 94 ? -23.300 -6.942 31.055 1.00 79.94 94 ASN A C 1
ATOM 762 O O . ASN A 1 94 ? -23.787 -7.920 30.482 1.00 79.94 94 ASN A O 1
ATOM 766 N N . GLU A 1 95 ? -23.962 -5.793 31.187 1.00 81.81 95 GLU A N 1
ATOM 767 C CA . GLU A 1 95 ? -25.295 -5.580 30.638 1.00 81.81 95 GLU A CA 1
ATOM 768 C C . GLU A 1 95 ? -25.271 -5.619 29.107 1.00 81.81 95 GLU A C 1
ATOM 770 O O . GLU A 1 95 ? -26.080 -6.330 28.506 1.00 81.81 95 GLU A O 1
ATOM 775 N N . ILE A 1 96 ? -24.302 -4.961 28.457 1.00 79.19 96 ILE A N 1
ATOM 776 C CA . ILE A 1 96 ? -24.236 -4.975 26.996 1.00 79.19 96 ILE A CA 1
ATOM 777 C C . ILE A 1 96 ? -23.868 -6.364 26.447 1.00 79.19 96 ILE A C 1
ATOM 779 O O . ILE A 1 96 ? -24.433 -6.819 25.448 1.00 79.19 96 ILE A O 1
ATOM 783 N N . LEU A 1 97 ? -22.981 -7.093 27.131 1.00 77.25 97 LEU A N 1
ATOM 784 C CA . LEU A 1 97 ? -22.622 -8.464 26.768 1.00 77.25 97 LEU A CA 1
ATOM 785 C C . LEU A 1 97 ? -23.760 -9.469 26.983 1.00 77.25 97 LEU A C 1
ATOM 787 O O . LEU A 1 97 ? -23.721 -10.567 26.419 1.00 77.25 97 LEU A O 1
ATOM 791 N N . ALA A 1 98 ? -24.797 -9.127 27.750 1.00 78.88 98 ALA A N 1
ATOM 792 C CA . ALA A 1 98 ? -26.005 -9.941 27.844 1.00 78.88 98 ALA A CA 1
ATOM 793 C C . ALA A 1 98 ? -26.849 -9.879 26.557 1.00 78.88 98 ALA A C 1
ATOM 795 O O . ALA A 1 98 ? -27.617 -10.806 26.282 1.00 78.88 98 ALA A O 1
ATOM 796 N N . TYR A 1 99 ? -26.687 -8.842 25.723 1.00 79.12 99 TYR A N 1
ATOM 797 C CA . TYR A 1 99 ? -27.441 -8.720 24.479 1.00 79.12 99 TYR A CA 1
ATOM 798 C C . TYR A 1 99 ? -26.893 -9.665 23.391 1.00 79.12 99 TYR A C 1
ATOM 800 O O . TYR A 1 99 ? -25.727 -9.567 22.990 1.00 79.12 99 TYR A O 1
ATOM 808 N N . PRO A 1 100 ? -27.739 -10.534 22.799 1.00 76.75 100 PRO A N 1
ATOM 809 C CA . PRO A 1 100 ? -27.314 -11.501 21.779 1.00 76.75 100 PRO A CA 1
ATOM 810 C C . PRO A 1 100 ? -26.682 -10.852 20.541 1.00 76.75 100 PRO A C 1
ATOM 812 O O . PRO A 1 100 ? -25.774 -11.409 19.919 1.00 76.75 100 PRO A O 1
ATOM 815 N N . LYS A 1 101 ? -27.164 -9.654 20.188 1.00 76.38 101 LYS A N 1
ATOM 816 C CA . LYS A 1 101 ? -26.664 -8.862 19.061 1.00 76.38 101 LYS A CA 1
ATOM 817 C C . LYS A 1 101 ? -25.195 -8.486 19.267 1.00 76.38 101 LYS A C 1
ATOM 819 O O . LYS A 1 101 ? -24.409 -8.634 18.342 1.00 76.38 101 LYS A O 1
ATOM 824 N N . VAL A 1 102 ? -24.827 -8.080 20.481 1.00 76.12 102 VAL A N 1
ATOM 825 C CA . VAL A 1 102 ? -23.470 -7.647 20.846 1.00 76.12 102 VAL A CA 1
ATOM 826 C C . VAL A 1 102 ? -22.526 -8.841 20.920 1.00 76.12 102 VAL A C 1
ATOM 828 O O . VAL A 1 102 ? -21.433 -8.769 20.372 1.00 76.12 102 VAL A O 1
ATOM 831 N N . ARG A 1 103 ? -22.971 -9.980 21.468 1.00 76.31 103 ARG A N 1
ATOM 832 C CA . ARG A 1 103 ? -22.199 -11.239 21.445 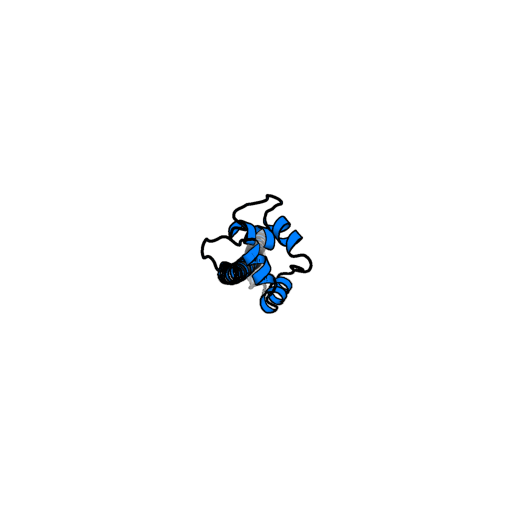1.00 76.31 103 ARG A CA 1
ATOM 833 C C . ARG A 1 103 ? -21.870 -11.705 20.032 1.00 76.31 103 ARG A C 1
ATOM 835 O O . ARG A 1 103 ? -20.731 -12.047 19.742 1.00 76.31 103 ARG A O 1
ATOM 842 N N . THR A 1 104 ? -22.864 -11.692 19.145 1.00 75.38 104 THR A N 1
ATOM 843 C CA . THR A 1 104 ? -22.670 -12.057 17.731 1.00 75.38 104 THR A CA 1
ATOM 844 C C . THR A 1 104 ? -21.662 -11.124 17.068 1.00 75.38 104 THR A C 1
ATOM 846 O O . THR A 1 104 ? -20.826 -11.550 16.275 1.00 75.38 104 THR A O 1
ATOM 849 N N . TRP A 1 105 ? -21.729 -9.844 17.422 1.00 73.50 105 TRP A N 1
ATOM 850 C CA . TRP A 1 105 ? -20.890 -8.812 16.844 1.00 73.50 105 TRP A CA 1
ATOM 851 C C . TRP A 1 105 ? -19.445 -8.854 17.370 1.00 73.50 105 TRP A C 1
ATOM 853 O O . TRP A 1 105 ? -18.504 -8.757 16.584 1.00 73.50 105 TRP A O 1
ATOM 863 N N . MET A 1 106 ? -19.247 -9.114 18.665 1.00 73.62 106 MET A N 1
ATOM 864 C CA . MET A 1 106 ? -17.932 -9.445 19.229 1.00 73.62 106 MET A CA 1
ATOM 865 C C . MET A 1 106 ? -17.365 -10.737 18.629 1.00 73.62 106 MET A C 1
ATOM 867 O O . MET A 1 106 ? -16.187 -10.783 18.282 1.00 73.62 106 MET A O 1
ATOM 871 N N . GLY A 1 107 ? -18.213 -11.735 18.367 1.00 72.25 107 GLY A N 1
ATOM 872 C CA . GLY A 1 107 ? -17.821 -12.941 17.636 1.00 72.25 107 GLY A CA 1
ATOM 873 C C . GLY A 1 107 ? -17.329 -12.647 16.214 1.00 72.25 107 GLY A C 1
ATOM 874 O O . GLY A 1 107 ? -16.332 -13.218 15.779 1.00 72.25 107 GLY A O 1
ATOM 875 N N . THR A 1 108 ? -17.947 -11.700 15.493 1.00 71.25 108 THR A N 1
ATOM 876 C CA . THR A 1 108 ? -17.421 -11.244 14.188 1.00 71.25 108 THR A CA 1
ATOM 877 C C . THR A 1 108 ? -16.099 -10.483 14.278 1.00 71.25 108 THR A C 1
ATOM 879 O O . THR A 1 108 ? -15.407 -10.375 13.268 1.00 71.25 108 THR A O 1
ATOM 882 N N . LEU A 1 109 ? -15.733 -9.980 15.460 1.00 68.12 109 LEU A N 1
ATOM 883 C CA . LEU A 1 109 ? -14.428 -9.376 15.737 1.00 68.12 109 LEU A CA 1
ATOM 884 C C . LEU A 1 109 ? -13.380 -10.410 16.186 1.00 68.12 109 LEU A C 1
ATOM 886 O O . LEU A 1 109 ? -12.234 -10.041 16.409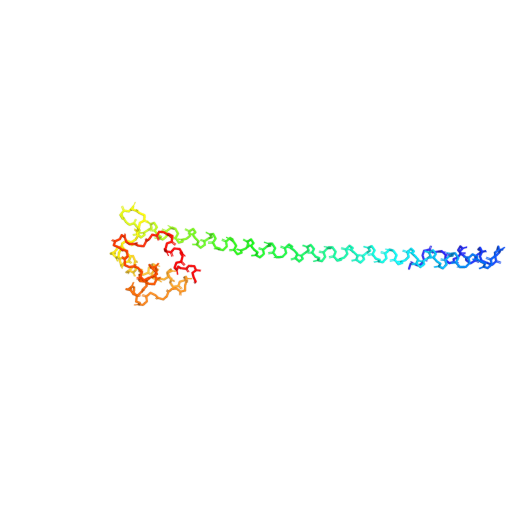 1.00 68.12 109 LEU A O 1
ATOM 890 N N . GLY A 1 110 ? -13.746 -11.695 16.293 1.00 67.81 110 GLY A N 1
ATOM 891 C CA . GLY A 1 110 ? -12.852 -12.766 16.744 1.00 67.81 110 GLY A CA 1
ATOM 892 C C . GLY A 1 110 ? -12.714 -12.873 18.265 1.00 67.81 110 GLY A C 1
ATOM 893 O O . GLY A 1 110 ? -11.848 -13.599 18.744 1.00 67.81 110 GLY A O 1
ATOM 894 N N . ILE A 1 111 ? -13.562 -12.171 19.018 1.00 70.19 111 ILE A N 1
ATOM 895 C CA . ILE A 1 111 ? -13.540 -12.144 20.480 1.00 70.19 111 ILE A CA 1
ATOM 896 C C . ILE A 1 111 ? -14.532 -13.185 21.002 1.00 70.19 111 ILE A C 1
ATOM 898 O O . ILE A 1 111 ? -15.741 -13.067 20.777 1.00 70.19 111 ILE A O 1
ATOM 902 N N . ASP A 1 112 ? -14.030 -14.206 21.700 1.00 66.69 112 ASP A N 1
ATOM 903 C CA . ASP A 1 112 ? -14.867 -15.246 22.298 1.00 66.69 112 ASP A CA 1
ATOM 904 C C . ASP A 1 112 ? -15.369 -14.801 23.679 1.00 66.69 112 ASP A C 1
ATOM 906 O O . ASP A 1 112 ? -14.637 -14.790 24.665 1.00 66.69 112 ASP A O 1
ATOM 910 N N . VAL A 1 113 ? -16.637 -14.396 23.747 1.00 66.38 113 VAL A N 1
ATOM 911 C CA . VAL A 1 113 ? -17.267 -13.784 24.934 1.00 66.38 113 VAL A CA 1
ATOM 912 C C . VAL A 1 113 ? -17.751 -14.840 25.949 1.00 66.38 113 VAL A C 1
ATOM 914 O O . VAL A 1 113 ? -18.807 -14.681 26.570 1.00 66.38 113 VAL A O 1
ATOM 917 N N . GLN A 1 114 ? -17.057 -15.975 26.079 1.00 62.91 114 GLN A N 1
ATOM 918 C CA . GLN A 1 114 ? -17.494 -17.034 27.002 1.00 62.91 114 GLN A CA 1
ATOM 919 C C . GLN A 1 114 ? -17.235 -16.678 28.468 1.00 62.91 114 GLN A C 1
ATOM 921 O O . GLN A 1 114 ? -18.096 -16.985 29.291 1.00 62.91 114 GLN A O 1
ATOM 926 N N . ASP A 1 115 ? -16.168 -15.927 28.764 1.00 63.72 115 ASP A N 1
ATOM 927 C CA . ASP A 1 115 ? -15.898 -15.361 30.091 1.00 63.72 115 ASP A CA 1
ATOM 928 C C . ASP A 1 115 ? -15.731 -13.839 30.013 1.00 63.72 115 ASP A C 1
ATOM 930 O O . ASP A 1 115 ? -14.715 -13.307 29.576 1.00 63.72 115 ASP A O 1
ATOM 934 N N . HIS A 1 116 ? -16.781 -13.115 30.400 1.00 68.12 116 HIS A N 1
ATOM 935 C CA . HIS A 1 116 ? -16.839 -11.650 30.360 1.00 68.12 116 HIS A CA 1
ATOM 936 C C . HIS A 1 116 ? -16.034 -10.991 31.491 1.00 68.12 116 HIS A C 1
ATOM 938 O O . HIS A 1 116 ? -15.592 -9.854 31.339 1.00 68.12 116 HIS A O 1
ATOM 944 N N . GLU A 1 117 ? -15.825 -11.713 32.597 1.00 67.31 117 GLU A N 1
ATOM 945 C CA . GLU A 1 117 ? -14.963 -11.308 33.714 1.00 67.31 117 GLU A CA 1
ATOM 946 C C . GLU A 1 117 ? -13.495 -11.219 33.273 1.00 67.31 117 GLU A C 1
ATOM 948 O O . GLU A 1 117 ? -12.876 -10.168 33.445 1.00 67.31 117 GLU A O 1
ATOM 953 N N . ASP A 1 118 ? -12.990 -12.271 32.621 1.00 71.19 118 ASP A N 1
ATOM 954 C CA . ASP A 1 118 ? -11.623 -12.329 32.092 1.00 71.19 118 ASP A CA 1
ATOM 955 C C . ASP A 1 118 ? -11.420 -11.303 30.972 1.00 71.19 118 ASP A C 1
ATOM 957 O O . ASP A 1 118 ? -10.372 -10.670 30.867 1.00 71.19 118 ASP A O 1
ATOM 961 N N . LEU A 1 119 ? -12.446 -11.090 30.141 1.00 76.00 119 LEU A N 1
ATOM 962 C CA . LEU A 1 119 ? -12.380 -10.140 29.032 1.00 76.00 119 LEU A CA 1
ATOM 963 C C . LEU A 1 119 ? -12.201 -8.701 29.514 1.00 76.00 119 LEU A C 1
ATOM 965 O O . LEU A 1 119 ? -11.467 -7.934 28.898 1.00 76.00 119 LEU A O 1
ATOM 969 N N . PHE A 1 120 ? -12.850 -8.340 30.620 1.00 76.56 120 PHE A N 1
ATOM 970 C CA . PHE A 1 120 ? -12.705 -7.017 31.215 1.00 76.56 120 PHE A CA 1
ATOM 971 C C . PHE A 1 120 ? -11.270 -6.789 31.708 1.00 76.56 120 PHE A C 1
ATOM 973 O O . PHE A 1 120 ? -10.689 -5.747 31.427 1.00 76.56 120 PHE A O 1
ATOM 980 N N . GLU A 1 121 ? -10.678 -7.781 32.377 1.00 76.56 121 GLU A N 1
ATOM 981 C CA . GLU A 1 121 ? -9.304 -7.711 32.894 1.00 76.56 121 GLU A CA 1
ATOM 982 C C . GLU A 1 121 ? -8.255 -7.703 31.768 1.00 76.56 121 GLU A C 1
ATOM 984 O O . GLU A 1 121 ? -7.263 -6.977 31.838 1.00 76.56 121 GLU A O 1
ATOM 989 N N . ILE A 1 122 ? -8.499 -8.448 30.684 1.00 77.12 122 ILE A N 1
ATOM 990 C CA . ILE A 1 122 ? -7.651 -8.436 29.484 1.00 77.12 122 ILE A CA 1
ATOM 991 C C . ILE A 1 122 ? -7.672 -7.057 28.807 1.00 77.12 122 ILE A C 1
ATOM 993 O O . ILE A 1 122 ? -6.628 -6.586 28.350 1.00 77.12 122 ILE A O 1
ATOM 997 N N . LEU A 1 123 ? -8.838 -6.404 28.741 1.00 78.75 123 LEU A N 1
ATOM 998 C CA . LEU A 1 123 ? -8.989 -5.084 28.121 1.00 78.75 123 LEU A CA 1
ATOM 999 C C . LEU A 1 123 ? -8.378 -3.949 28.960 1.00 78.75 123 LEU A C 1
ATOM 1001 O O . LEU A 1 123 ? -7.939 -2.963 28.376 1.00 78.75 123 LEU A O 1
ATOM 1005 N N . THR A 1 124 ? -8.314 -4.079 30.291 1.00 73.38 124 THR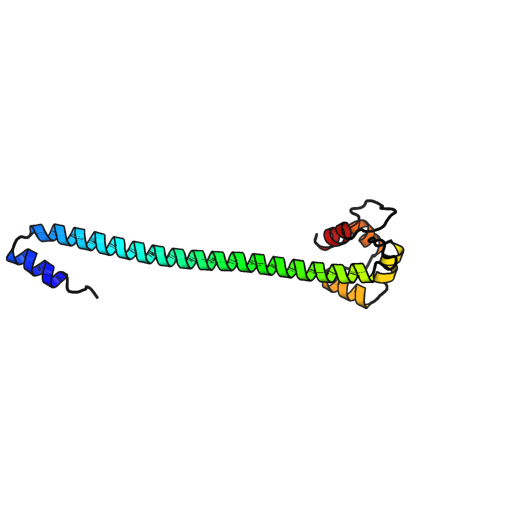 A N 1
ATOM 1006 C CA . THR A 1 124 ? -7.671 -3.090 31.182 1.00 73.38 124 THR A CA 1
ATOM 1007 C C . THR A 1 124 ? -6.187 -3.371 31.449 1.00 73.38 124 THR A C 1
ATOM 1009 O O . THR A 1 124 ? -5.621 -2.839 32.400 1.00 73.38 124 THR A O 1
ATOM 1012 N N . GLU A 1 125 ? -5.546 -4.237 30.655 1.00 71.25 125 GLU A N 1
ATOM 1013 C CA . GLU A 1 125 ? -4.151 -4.674 30.856 1.00 71.25 125 GLU A CA 1
ATOM 1014 C C . GLU A 1 125 ? -3.856 -5.211 32.275 1.00 71.25 125 GLU A C 1
ATOM 1016 O O . GLU A 1 125 ? -2.720 -5.170 32.748 1.00 71.25 125 GLU A O 1
ATOM 1021 N N . GLY A 1 126 ? -4.870 -5.746 32.962 1.00 63.28 126 GLY A N 1
ATOM 1022 C CA . GLY A 1 126 ? -4.748 -6.236 34.334 1.00 63.28 126 GLY A CA 1
ATOM 1023 C C . GLY A 1 126 ? -4.663 -5.141 35.402 1.00 63.28 126 GLY A C 1
ATOM 1024 O O . GLY A 1 126 ? -4.449 -5.461 36.573 1.00 63.28 126 GLY A O 1
ATOM 1025 N N . GLU A 1 127 ? -4.845 -3.862 35.051 1.00 62.22 127 GLU A N 1
ATOM 1026 C CA . GLU A 1 127 ? -5.028 -2.811 36.048 1.00 62.22 127 GLU A CA 1
ATOM 1027 C C . GLU A 1 127 ? -6.509 -2.721 36.448 1.00 62.22 127 GLU A C 1
ATOM 1029 O O . GLU A 1 127 ? -7.381 -2.512 35.598 1.00 62.22 127 GLU A O 1
ATOM 1034 N N . PRO A 1 128 ? -6.841 -2.878 37.742 1.00 57.00 128 PRO A N 1
ATOM 1035 C CA . PRO A 1 128 ? -8.191 -2.645 38.222 1.00 57.00 128 PRO A CA 1
ATOM 1036 C C . PRO A 1 128 ? -8.459 -1.137 38.215 1.00 57.00 128 PRO A C 1
ATOM 1038 O O . PRO A 1 128 ? -8.177 -0.431 39.185 1.00 57.00 128 PRO A O 1
ATOM 1041 N N . SER A 1 129 ? -9.005 -0.623 37.114 1.00 59.22 129 SER A N 1
ATOM 1042 C CA . SER A 1 129 ? -9.499 0.747 37.067 1.00 59.22 129 SER A CA 1
ATOM 1043 C C . SER A 1 129 ? -10.870 0.813 37.756 1.00 59.22 129 SER A C 1
ATOM 1045 O O . SER A 1 129 ? -11.859 0.237 37.308 1.00 59.22 129 SER A O 1
ATOM 1047 N N . GLU A 1 130 ? -10.970 1.555 38.865 1.00 62.47 130 GLU A N 1
ATOM 1048 C CA . GLU A 1 130 ? -12.262 1.818 39.534 1.00 62.47 130 GLU A CA 1
ATOM 1049 C C . GLU A 1 130 ? -13.253 2.586 38.631 1.00 62.47 130 GLU A C 1
ATOM 1051 O O . GLU A 1 130 ? -14.447 2.631 38.917 1.00 62.47 130 GLU A O 1
ATOM 1056 N N . ARG A 1 131 ? -12.760 3.195 37.542 1.00 66.88 131 ARG A N 1
ATOM 1057 C CA . ARG A 1 131 ? -13.533 4.010 36.592 1.00 66.88 131 ARG A CA 1
ATOM 1058 C C . ARG A 1 131 ? -14.102 3.245 35.393 1.00 66.88 131 ARG A C 1
ATOM 1060 O O . ARG A 1 131 ? -15.013 3.770 34.768 1.00 66.88 131 ARG A O 1
ATOM 1067 N N . GLY A 1 132 ? -13.622 2.039 35.085 1.00 77.81 132 GLY A N 1
ATOM 1068 C CA . GLY A 1 132 ? -14.051 1.286 33.900 1.00 77.81 132 GLY A CA 1
ATOM 1069 C C . GLY A 1 132 ? -13.112 1.409 32.696 1.00 77.81 132 GLY A C 1
ATOM 1070 O O . GLY A 1 132 ? -12.053 2.028 32.785 1.00 77.81 132 GLY A O 1
ATOM 1071 N N . ILE A 1 133 ? -13.494 0.792 31.574 1.00 82.88 133 ILE A N 1
ATOM 1072 C CA . ILE A 1 133 ? -12.686 0.728 30.347 1.00 82.88 133 ILE A CA 1
ATOM 1073 C C . ILE A 1 133 ? -12.884 2.014 29.541 1.00 82.88 133 ILE A C 1
ATOM 1075 O O . ILE A 1 133 ? -13.993 2.316 29.096 1.00 82.88 133 ILE A O 1
ATOM 1079 N N . SER A 1 134 ? -11.814 2.763 29.313 1.00 85.25 134 SER A N 1
ATOM 1080 C CA . SER A 1 134 ? -11.826 3.921 28.419 1.00 85.25 134 SER A CA 1
ATOM 1081 C C . SER A 1 134 ? -11.902 3.505 26.946 1.00 85.25 134 SER A C 1
ATOM 1083 O O . SER A 1 134 ? -11.558 2.390 26.557 1.00 85.25 134 SER A O 1
ATOM 1085 N N . TRP A 1 135 ? -12.307 4.433 26.077 1.00 82.94 135 TRP A N 1
ATOM 1086 C CA . TRP A 1 135 ? -12.293 4.204 24.627 1.00 82.94 135 TRP A CA 1
ATOM 1087 C C . TRP A 1 135 ? -10.922 3.748 24.098 1.00 82.94 135 TRP A C 1
ATOM 1089 O O . TRP A 1 135 ? -10.853 2.911 23.199 1.00 82.94 135 TRP A O 1
ATOM 1099 N N . GLU A 1 136 ? -9.838 4.312 24.632 1.00 82.19 136 GLU A N 1
ATOM 1100 C CA . GLU A 1 136 ? -8.478 4.004 24.189 1.00 82.19 136 GLU A CA 1
ATOM 1101 C C . GLU A 1 136 ? -8.086 2.575 24.575 1.00 82.19 136 GLU A C 1
ATOM 1103 O O . GLU A 1 136 ? -7.617 1.835 23.713 1.00 82.19 136 GLU A O 1
ATOM 1108 N N . GLU A 1 137 ? -8.382 2.158 25.808 1.00 81.88 137 GLU A N 1
ATOM 1109 C CA . GLU A 1 137 ? -8.171 0.785 26.292 1.00 81.88 137 GLU A CA 1
ATOM 1110 C C . GLU A 1 137 ? -9.036 -0.222 25.526 1.00 81.88 137 GLU A C 1
ATOM 1112 O O . GLU A 1 137 ? -8.544 -1.257 25.084 1.00 81.88 137 GLU A O 1
ATOM 1117 N N . PHE A 1 138 ? -10.305 0.109 25.264 1.00 80.81 138 PHE A N 1
ATOM 1118 C CA . PHE A 1 138 ? -11.210 -0.748 24.496 1.00 80.81 138 PHE A CA 1
ATOM 1119 C C . PHE A 1 138 ? -10.696 -0.997 23.073 1.00 80.81 138 PHE A C 1
ATOM 1121 O O . PHE A 1 138 ? -10.672 -2.130 22.594 1.00 80.81 138 PHE A O 1
ATOM 1128 N N . VAL A 1 139 ? -10.261 0.058 22.379 1.00 80.94 139 VAL A N 1
ATOM 1129 C CA . VAL A 1 139 ? -9.698 -0.073 21.030 1.00 80.94 139 VAL A CA 1
ATOM 1130 C C . VAL A 1 139 ? -8.362 -0.804 21.062 1.00 80.94 139 VAL A C 1
ATOM 1132 O O . VAL A 1 139 ? -8.128 -1.654 20.203 1.00 80.94 139 VAL A O 1
ATOM 1135 N N . HIS A 1 140 ? -7.497 -0.491 22.029 1.00 80.06 140 HIS A N 1
ATOM 1136 C CA . HIS A 1 140 ? -6.182 -1.111 22.143 1.00 80.06 140 HIS A CA 1
ATOM 1137 C C . HIS A 1 140 ? -6.290 -2.612 22.425 1.00 80.06 140 HIS A C 1
ATOM 1139 O O . HIS A 1 140 ? -5.645 -3.403 21.742 1.00 80.06 140 HIS A O 1
ATOM 1145 N N . GLY A 1 141 ? -7.164 -3.010 23.350 1.00 76.56 141 GLY A N 1
ATOM 1146 C CA . GLY A 1 141 ? -7.382 -4.408 23.701 1.00 76.56 141 GLY A CA 1
ATOM 1147 C C . GLY A 1 141 ? -8.024 -5.235 22.581 1.00 76.56 141 GLY A C 1
ATOM 1148 O O . GLY A 1 141 ? -7.721 -6.416 22.454 1.00 76.56 141 GLY A O 1
ATOM 1149 N N . ILE A 1 142 ? -8.852 -4.624 21.724 1.00 74.38 142 ILE A N 1
ATOM 1150 C CA . ILE A 1 142 ? -9.480 -5.308 20.578 1.00 74.38 142 ILE A CA 1
ATOM 1151 C C . ILE A 1 142 ? -8.568 -5.372 19.345 1.00 74.38 142 ILE A C 1
ATOM 1153 O O . ILE A 1 142 ? -8.668 -6.313 18.561 1.00 74.38 142 ILE A O 1
ATOM 1157 N N . MET A 1 143 ? -7.711 -4.371 19.123 1.00 69.94 143 MET A N 1
ATOM 1158 C CA . MET A 1 143 ? -6.804 -4.332 17.962 1.00 69.94 143 MET A CA 1
ATOM 1159 C C . MET A 1 143 ? -5.491 -5.098 18.164 1.00 69.94 143 MET A C 1
ATOM 1161 O O . MET A 1 143 ? -4.648 -5.088 17.262 1.00 69.94 143 MET A O 1
ATOM 1165 N N . ARG A 1 144 ? -5.297 -5.697 19.338 1.00 63.16 144 ARG A N 1
ATOM 1166 C CA . ARG A 1 144 ? -4.088 -6.434 19.695 1.00 63.16 144 ARG A CA 1
ATOM 1167 C C . ARG A 1 144 ? -3.988 -7.797 19.007 1.00 63.16 144 ARG A C 1
ATOM 1169 O O . ARG A 1 144 ? -5.036 -8.406 18.705 1.00 63.16 144 ARG A O 1
#

Sequence (144 aa):
FSGGWPNYARRLVEEVSPWFCIFFVLYVTLVIFTLVRIIYALFIRDTMQAAACDAEQLVREKANETKALTGRLRELFREADTSGDGFLSRAEFNEILAYPKVRTWMGTLGIDVQDHEDLFEILTEGEPSERGISWEEFVHGIMR

Radius of gyration: 35.07 Å; chains: 1; bounding box: 66×26×93 Å

Foldseek 3Di:
DPPCVVVVQVCCCVVPHVVVVVVVVVVVVVVVVVVVVVVVVVVVVVVVVVVVVVVVVVVVVVVVVLVVVLVVVVVLQVVLPPVPPQFRDPVSQVVSCVDPVVCVVCVVLVHNVPDSPVLQCLLVVNDPDPGHHHSVSNSVSSVD

pLDDT: mean 81.38, std 9.18, range [48.66, 95.94]

Organism: NCBI:txid311494